Protein AF-A0A6P0Y2Y2-F1 (afdb_monomer_lite)

Sequence (88 aa):
DYNRDHGTSLPAISVKQGGKNHYCHQVEILGNCKIVYRPHKPNKSQAGGARLWIEVEPDVEIIRKHFRDTELDENLSKVEQQDSRYNL

pLDDT: mean 80.43, std 16.78, range [39.59, 96.69]

Secondary structure (DSSP, 8-state):
--BTTTTB-S--EEEEETTEEEEESEEEEES-EEEEE-SSS-BTTSTT-BSEEEEE-TT-EEEEE----HHHHHHHHHHHHHHTTS--

Radius of gyration: 18.97 Å; chains: 1; bounding box: 61×24×30 Å

Foldseek 3Di:
DADPVVGDLFFPDWDDDPPDIDGANDKDKQDDKDWAAAPPQFDPVDVVGHRIDMDDDNPIDMDGHHDDPPVVVVVVVVVVVVVVVPPD

Structure (mmCIF, N/CA/C/O backbone):
data_AF-A0A6P0Y2Y2-F1
#
_entry.id   AF-A0A6P0Y2Y2-F1
#
loop_
_atom_site.group_PDB
_atom_site.id
_atom_site.type_symbol
_atom_site.label_atom_id
_atom_site.label_alt_id
_atom_site.label_comp_id
_atom_site.label_asym_id
_atom_site.label_entity_id
_atom_site.label_seq_id
_atom_site.pdbx_PDB_ins_code
_atom_site.Cartn_x
_atom_site.Cartn_y
_atom_site.Cartn_z
_atom_site.occupancy
_atom_site.B_iso_o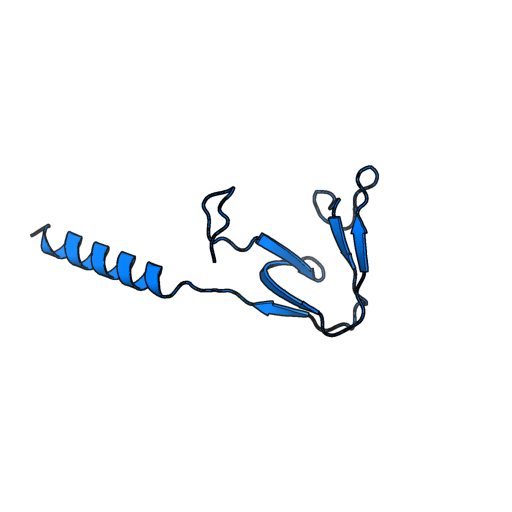r_equiv
_atom_site.auth_seq_id
_atom_site.auth_comp_id
_atom_site.auth_asym_id
_atom_site.auth_atom_id
_atom_site.pdbx_PDB_model_num
ATOM 1 N N . ASP A 1 1 ? 12.091 -8.551 -8.441 1.00 62.09 1 ASP A N 1
ATOM 2 C CA . ASP A 1 1 ? 10.758 -8.008 -8.836 1.00 62.09 1 ASP A CA 1
ATOM 3 C C . ASP A 1 1 ? 10.862 -6.819 -9.784 1.00 62.09 1 ASP A C 1
ATOM 5 O O . ASP A 1 1 ? 11.209 -5.735 -9.340 1.00 62.09 1 ASP A O 1
ATOM 9 N N . TYR A 1 2 ? 10.577 -6.994 -11.083 1.00 77.88 2 TYR A N 1
ATOM 10 C CA . TYR A 1 2 ? 10.868 -5.982 -12.113 1.00 77.88 2 TYR A CA 1
ATOM 11 C C . TYR A 1 2 ? 9.624 -5.538 -12.896 1.00 77.88 2 TYR A C 1
ATOM 13 O O . TYR A 1 2 ? 8.963 -6.339 -13.562 1.00 77.88 2 TYR A O 1
ATOM 21 N N . ASN A 1 3 ? 9.327 -4.239 -12.860 1.00 80.31 3 ASN A N 1
ATOM 22 C CA . ASN A 1 3 ? 8.331 -3.596 -13.707 1.00 80.31 3 ASN A CA 1
ATOM 23 C C . ASN A 1 3 ? 8.902 -3.435 -15.122 1.00 80.31 3 ASN A C 1
ATOM 25 O O . ASN A 1 3 ? 9.669 -2.510 -15.381 1.00 80.31 3 ASN A O 1
ATOM 29 N N . ARG A 1 4 ? 8.522 -4.334 -16.037 1.00 83.31 4 ARG A N 1
ATOM 30 C CA . ARG A 1 4 ? 9.034 -4.371 -17.419 1.00 83.31 4 ARG A CA 1
ATOM 31 C C . ARG A 1 4 ? 8.682 -3.131 -18.236 1.00 83.31 4 ARG A C 1
ATOM 33 O O . ARG A 1 4 ? 9.476 -2.739 -19.083 1.00 83.31 4 ARG A O 1
ATOM 40 N N . ASP A 1 5 ? 7.535 -2.518 -17.964 1.00 83.50 5 ASP A N 1
ATOM 41 C CA . ASP A 1 5 ? 7.039 -1.371 -18.730 1.00 83.50 5 ASP A CA 1
ATOM 42 C C . ASP A 1 5 ? 7.784 -0.082 -18.367 1.00 83.50 5 ASP A C 1
ATOM 44 O O . ASP A 1 5 ? 7.970 0.798 -19.205 1.00 83.50 5 ASP A O 1
ATOM 48 N N . HIS A 1 6 ? 8.242 0.019 -17.117 1.00 80.44 6 HIS A N 1
ATOM 49 C CA . HIS A 1 6 ? 8.962 1.189 -16.608 1.00 80.44 6 HIS A CA 1
ATOM 50 C C . HIS A 1 6 ? 10.445 0.933 -16.334 1.00 80.44 6 HIS A C 1
ATOM 52 O O . HIS A 1 6 ? 11.169 1.850 -15.958 1.00 80.44 6 HIS A O 1
ATOM 58 N N . GLY A 1 7 ? 10.900 -0.302 -16.514 1.00 85.50 7 GLY A N 1
ATOM 59 C CA . GLY A 1 7 ? 12.279 -0.715 -16.324 1.00 85.50 7 GLY A CA 1
ATOM 60 C C . GLY A 1 7 ? 12.811 -0.576 -14.893 1.00 85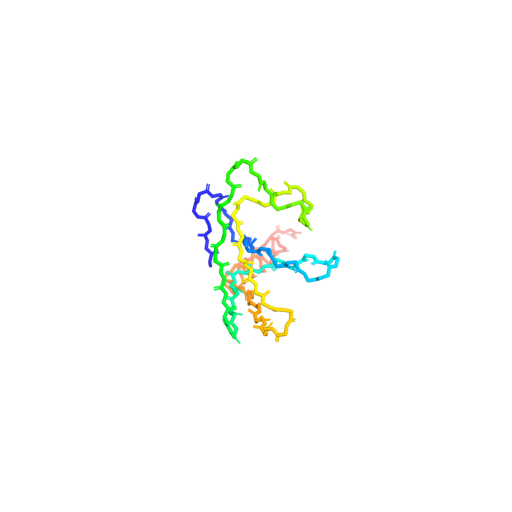.50 7 GLY A C 1
ATOM 61 O O . GLY A 1 7 ? 14.015 -0.404 -14.715 1.00 85.50 7 GLY A O 1
ATOM 62 N N . THR A 1 8 ? 11.944 -0.611 -13.873 1.00 85.00 8 THR A N 1
ATOM 63 C CA . THR A 1 8 ? 12.329 -0.390 -12.463 1.00 85.00 8 THR A CA 1
ATOM 64 C C . THR A 1 8 ? 11.886 -1.538 -11.563 1.00 85.00 8 THR A C 1
ATOM 66 O O . THR A 1 8 ? 10.865 -2.170 -11.819 1.00 85.00 8 THR A O 1
ATOM 69 N N . SER A 1 9 ? 12.596 -1.749 -10.457 1.00 86.50 9 SER A N 1
ATOM 70 C CA . SER A 1 9 ? 12.169 -2.644 -9.368 1.00 86.50 9 SER A CA 1
ATOM 71 C C . SER A 1 9 ? 11.556 -1.876 -8.191 1.00 86.50 9 SER A C 1
ATOM 73 O O . SER A 1 9 ? 11.5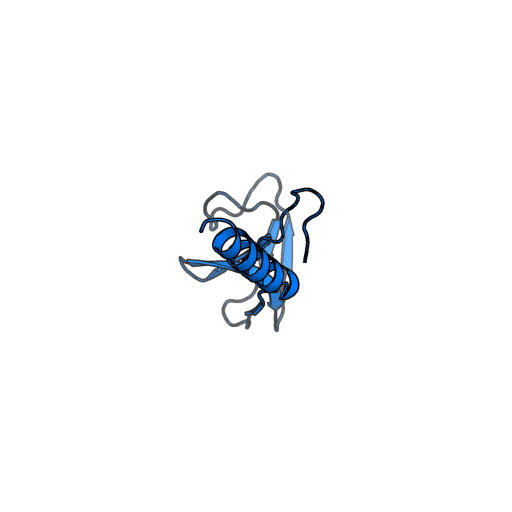19 -2.367 -7.061 1.00 86.50 9 SER A O 1
ATOM 75 N N . LEU A 1 10 ? 11.129 -0.627 -8.413 1.00 86.75 10 LEU A N 1
ATOM 76 C CA . LEU A 1 10 ? 10.606 0.216 -7.345 1.00 86.75 10 LEU A CA 1
ATOM 77 C C . LEU A 1 10 ? 9.229 -0.280 -6.869 1.00 86.75 10 LEU A C 1
ATOM 79 O O . LEU A 1 10 ? 8.441 -0.793 -7.668 1.00 86.75 10 LEU A O 1
ATOM 83 N N . PRO A 1 11 ? 8.904 -0.083 -5.580 1.00 89.94 11 PRO A N 1
ATOM 84 C CA . PRO A 1 11 ? 7.567 -0.322 -5.056 1.00 89.94 11 PRO A CA 1
ATOM 85 C C . PRO A 1 11 ? 6.471 0.370 -5.882 1.00 89.94 11 PRO A C 1
ATOM 87 O O . PRO A 1 11 ? 6.495 1.589 -6.056 1.00 89.94 11 PRO A O 1
ATOM 90 N N . ALA A 1 12 ? 5.489 -0.398 -6.356 1.00 89.25 12 ALA A N 1
ATOM 91 C CA . ALA A 1 12 ? 4.404 0.109 -7.203 1.00 89.25 12 ALA A CA 1
ATOM 92 C C . ALA A 1 12 ? 3.087 0.344 -6.443 1.00 89.25 12 ALA A C 1
ATOM 94 O O . ALA A 1 12 ? 2.179 0.995 -6.960 1.00 89.25 12 ALA A O 1
ATOM 95 N N . ILE A 1 13 ? 2.965 -0.178 -5.220 1.00 91.75 13 ILE A N 1
ATOM 96 C CA . ILE A 1 13 ? 1.744 -0.076 -4.418 1.00 91.75 13 ILE A CA 1
ATOM 97 C C . ILE A 1 13 ? 1.926 1.023 -3.378 1.00 91.75 13 ILE A C 1
ATOM 99 O O . ILE A 1 13 ? 2.916 1.020 -2.650 1.00 91.75 13 ILE A O 1
ATOM 103 N N . SER A 1 14 ? 0.954 1.932 -3.269 1.00 92.06 14 SER A N 1
ATOM 104 C CA . SER A 1 14 ? 0.896 2.943 -2.209 1.00 92.06 14 SER A CA 1
ATOM 105 C C . SER A 1 14 ? -0.270 2.663 -1.265 1.00 92.06 14 SER A C 1
ATOM 107 O O . SER A 1 14 ? -1.420 2.574 -1.694 1.00 92.06 14 SER A O 1
ATOM 109 N N . VAL A 1 15 ? 0.028 2.537 0.026 1.00 91.38 15 VAL A N 1
ATOM 110 C CA . VAL A 1 15 ? -0.949 2.373 1.106 1.00 91.38 15 VAL A CA 1
ATOM 111 C C . VAL A 1 15 ? -1.002 3.666 1.908 1.00 91.38 15 VAL A C 1
ATOM 113 O O . VAL A 1 15 ? -0.012 4.049 2.538 1.00 91.38 15 VAL A O 1
ATOM 116 N N . LYS A 1 16 ? -2.159 4.335 1.912 1.00 87.75 16 LYS A N 1
ATOM 117 C CA . LYS A 1 16 ? -2.376 5.526 2.738 1.00 87.75 16 LYS A CA 1
ATOM 118 C C . LYS A 1 16 ? -3.015 5.147 4.068 1.00 87.75 16 LYS A C 1
ATOM 120 O O . LYS A 1 16 ? -4.132 4.641 4.090 1.00 87.75 16 LYS A O 1
ATOM 125 N N . GLN A 1 17 ? -2.331 5.456 5.164 1.00 85.44 17 GLN A N 1
ATOM 126 C CA . GLN A 1 17 ? -2.826 5.263 6.525 1.00 85.44 17 GLN A CA 1
ATOM 127 C C . GLN A 1 17 ? -2.752 6.602 7.267 1.00 85.44 17 GLN A C 1
ATOM 129 O O . GLN A 1 17 ? -1.672 7.156 7.495 1.00 85.44 17 GLN A O 1
ATOM 134 N N . GLY A 1 18 ? -3.918 7.175 7.579 1.00 82.94 18 GLY A N 1
ATOM 135 C CA . GLY A 1 18 ? -4.013 8.550 8.071 1.00 82.94 18 GLY A CA 1
ATOM 136 C C . GLY A 1 18 ? -3.413 9.553 7.074 1.00 82.94 18 GLY A C 1
ATOM 137 O O . GLY A 1 18 ? -3.813 9.612 5.911 1.00 82.94 18 GLY A O 1
ATOM 138 N N . GLY A 1 19 ? -2.441 10.349 7.529 1.00 82.00 19 GLY A N 1
ATOM 139 C CA . GLY A 1 19 ? -1.727 11.328 6.700 1.00 82.00 19 GLY A CA 1
ATOM 140 C C . GLY A 1 19 ? -0.488 10.795 5.969 1.00 82.00 19 GLY A C 1
ATOM 141 O O . GLY A 1 19 ? 0.141 11.558 5.241 1.00 82.00 19 GLY A O 1
ATOM 142 N N . LYS A 1 20 ? -0.106 9.524 6.164 1.00 84.81 20 LYS A N 1
ATOM 143 C CA . LYS A 1 20 ? 1.148 8.955 5.642 1.00 84.81 20 LYS A CA 1
ATOM 144 C C . LYS A 1 20 ? 0.895 8.013 4.469 1.00 84.81 20 LYS A C 1
ATOM 146 O O . LYS A 1 20 ? -0.059 7.238 4.490 1.00 84.81 20 LYS A O 1
ATOM 151 N N . ASN A 1 21 ? 1.791 8.055 3.484 1.00 89.62 21 ASN A N 1
ATOM 152 C CA . ASN A 1 21 ? 1.833 7.110 2.369 1.00 89.62 21 ASN A CA 1
ATOM 153 C C . ASN A 1 21 ? 2.982 6.123 2.583 1.00 89.62 21 ASN A C 1
ATOM 155 O O . ASN A 1 21 ? 4.097 6.530 2.905 1.00 89.62 21 ASN A O 1
ATOM 159 N N . HIS A 1 22 ? 2.710 4.841 2.374 1.00 90.94 22 HIS A N 1
ATOM 160 C CA . HIS A 1 22 ? 3.689 3.768 2.464 1.00 90.94 22 HIS A CA 1
ATOM 161 C C . HIS A 1 22 ? 3.758 3.037 1.134 1.00 90.94 22 HIS A C 1
ATOM 163 O O . HIS A 1 22 ? 2.757 2.484 0.684 1.00 90.94 22 HIS A O 1
ATOM 169 N N . TYR A 1 23 ? 4.936 3.024 0.524 1.00 92.31 23 TYR A N 1
ATOM 170 C CA . TYR A 1 23 ? 5.157 2.337 -0.740 1.00 92.31 23 TYR A CA 1
ATOM 171 C C . TYR A 1 23 ? 5.680 0.931 -0.479 1.00 92.31 23 TYR A C 1
ATOM 173 O O . TYR A 1 23 ? 6.542 0.771 0.374 1.00 92.31 23 TYR A O 1
ATOM 181 N N . CYS A 1 24 ? 5.168 -0.077 -1.178 1.00 93.12 24 CYS A N 1
ATOM 182 C CA . CYS A 1 24 ? 5.583 -1.473 -1.016 1.00 93.12 24 CYS A CA 1
ATOM 183 C C . CYS A 1 24 ? 5.422 -2.270 -2.320 1.00 93.12 24 CYS A C 1
ATOM 185 O O . CYS A 1 24 ? 4.804 -1.804 -3.283 1.00 93.12 24 CYS A O 1
ATOM 187 N N . HIS A 1 25 ? 6.028 -3.455 -2.364 1.00 92.75 25 HIS A N 1
ATOM 188 C CA . HIS A 1 25 ? 5.947 -4.363 -3.511 1.00 92.75 25 HIS A CA 1
ATOM 189 C C . HIS A 1 25 ? 4.746 -5.299 -3.418 1.00 92.75 25 HIS A C 1
ATOM 191 O O . HIS A 1 25 ? 4.151 -5.639 -4.434 1.00 92.75 25 HIS A O 1
ATOM 197 N N . GLN A 1 26 ? 4.364 -5.670 -2.196 1.00 93.19 26 GLN A N 1
ATOM 198 C CA . GLN A 1 26 ? 3.208 -6.512 -1.924 1.00 93.19 26 GLN A CA 1
ATOM 199 C C . GLN A 1 26 ? 2.422 -5.975 -0.727 1.00 93.19 26 GLN A C 1
ATOM 201 O O . GLN A 1 26 ? 2.994 -5.483 0.252 1.00 93.19 26 GLN A O 1
ATOM 206 N N . VAL A 1 27 ? 1.101 -6.134 -0.808 1.00 95.31 27 VAL A N 1
ATOM 207 C CA . VAL A 1 27 ? 0.154 -5.891 0.277 1.00 95.31 27 VAL A CA 1
ATOM 208 C C . VAL A 1 27 ? -0.698 -7.141 0.481 1.00 95.31 27 VAL A C 1
ATOM 210 O O . VAL A 1 27 ? -1.276 -7.651 -0.474 1.00 95.31 27 VAL A O 1
ATOM 213 N N . GLU A 1 28 ? -0.792 -7.615 1.719 1.00 96.56 28 GLU A N 1
ATOM 214 C CA . GLU A 1 28 ? -1.791 -8.593 2.160 1.00 96.56 28 GLU A CA 1
ATOM 215 C C . GLU A 1 28 ? -2.847 -7.869 2.998 1.00 96.56 28 GLU A C 1
ATOM 217 O O . GLU A 1 28 ? -2.512 -7.045 3.850 1.00 96.56 28 GLU A O 1
ATOM 222 N N . ILE A 1 29 ? -4.120 -8.168 2.736 1.00 96.69 29 ILE A N 1
ATOM 223 C CA . ILE A 1 29 ? -5.270 -7.580 3.426 1.00 96.69 29 ILE A CA 1
ATOM 224 C C . ILE A 1 29 ? -5.972 -8.707 4.175 1.00 96.69 29 ILE A C 1
ATOM 226 O O . ILE A 1 29 ? -6.534 -9.606 3.548 1.00 96.69 29 ILE A O 1
ATOM 230 N N . LEU A 1 30 ? -5.934 -8.676 5.505 1.00 95.94 30 LEU A N 1
ATOM 231 C CA . LEU A 1 30 ? -6.475 -9.739 6.354 1.00 95.94 30 LEU A CA 1
ATOM 232 C C . LEU A 1 30 ? -7.924 -9.442 6.748 1.00 95.94 30 LEU A C 1
ATOM 234 O O . LEU A 1 30 ? -8.269 -9.324 7.920 1.00 95.94 30 LEU A O 1
ATOM 238 N N . GLY A 1 31 ? -8.781 -9.278 5.744 1.00 95.69 31 GLY A N 1
ATOM 239 C CA . GLY A 1 31 ? -10.186 -8.960 5.950 1.00 95.69 31 GLY A CA 1
ATOM 240 C C . GLY A 1 31 ? -10.913 -8.623 4.657 1.00 95.69 31 GLY A C 1
ATOM 241 O O . GLY A 1 31 ? -10.374 -8.747 3.555 1.00 95.69 31 GLY A O 1
ATOM 242 N N . ASN A 1 32 ? -12.163 -8.185 4.799 1.00 96.19 32 ASN A N 1
ATOM 243 C CA . ASN A 1 32 ? -12.970 -7.782 3.656 1.00 96.19 32 ASN A CA 1
ATOM 244 C C . ASN A 1 32 ? -12.367 -6.548 2.982 1.00 96.19 32 ASN A C 1
ATOM 246 O O . ASN A 1 32 ? -11.970 -5.584 3.637 1.00 96.19 32 ASN A O 1
ATOM 250 N N . CYS A 1 33 ? -12.353 -6.565 1.652 1.00 96.56 33 CYS A N 1
ATOM 251 C CA . CYS A 1 33 ? -11.921 -5.431 0.855 1.00 96.56 33 CYS A CA 1
ATOM 252 C C . CYS A 1 33 ? -12.794 -5.259 -0.387 1.00 96.56 33 CYS A C 1
ATOM 254 O O . CYS A 1 33 ? -13.487 -6.179 -0.827 1.00 96.56 33 CYS A O 1
ATOM 256 N N . LYS A 1 34 ? -12.752 -4.056 -0.960 1.00 95.75 34 LYS A N 1
ATOM 257 C CA . LYS A 1 34 ? -13.439 -3.715 -2.205 1.00 95.75 34 LYS A CA 1
ATOM 258 C C . LYS A 1 34 ? -12.485 -3.007 -3.148 1.00 95.75 34 LYS A C 1
ATOM 260 O O . LYS A 1 34 ? -11.863 -2.022 -2.773 1.00 95.75 34 LYS A O 1
ATOM 265 N N . ILE A 1 35 ? -12.429 -3.459 -4.395 1.00 96.12 35 ILE A N 1
ATOM 266 C CA . ILE A 1 35 ? -11.721 -2.748 -5.461 1.00 96.12 35 ILE A CA 1
ATOM 267 C C . ILE A 1 35 ? -12.696 -1.763 -6.103 1.00 96.12 35 ILE A C 1
ATOM 269 O O . ILE A 1 35 ? -13.787 -2.142 -6.529 1.00 96.12 35 ILE A O 1
ATOM 273 N N . VAL A 1 36 ? -12.309 -0.493 -6.171 1.00 95.25 36 VAL A N 1
ATOM 274 C CA . VAL A 1 36 ? -13.151 0.585 -6.685 1.00 95.25 36 VAL A CA 1
ATOM 275 C C . VAL A 1 36 ? -12.453 1.265 -7.852 1.00 95.25 36 VAL A C 1
ATOM 277 O O . VAL A 1 36 ? -11.377 1.839 -7.697 1.00 95.25 36 VAL A O 1
ATOM 280 N N . TYR A 1 37 ? -13.103 1.248 -9.016 1.00 95.19 37 TYR A N 1
ATOM 281 C CA . TYR A 1 37 ? -12.698 2.016 -10.188 1.00 95.19 37 TYR A CA 1
ATOM 282 C C . TYR A 1 37 ? -13.704 3.139 -10.459 1.00 95.19 37 TYR A C 1
ATOM 284 O O . TYR A 1 37 ? -14.879 2.892 -10.729 1.00 95.19 37 TYR A O 1
ATOM 292 N N . ARG A 1 38 ? -13.255 4.396 -10.383 1.00 94.38 38 ARG A N 1
ATOM 293 C CA . ARG A 1 38 ? -14.062 5.593 -10.665 1.00 94.38 38 ARG A CA 1
ATOM 294 C C . ARG A 1 38 ? -13.322 6.536 -11.620 1.00 94.38 38 ARG A C 1
ATOM 296 O O . ARG A 1 38 ? -12.677 7.491 -11.178 1.00 94.38 38 ARG A O 1
ATOM 303 N N . PRO A 1 39 ? -13.466 6.337 -12.943 1.00 92.50 39 PRO A N 1
ATOM 304 C CA . PRO A 1 39 ? -12.713 7.079 -13.950 1.00 92.50 39 PRO A CA 1
ATOM 305 C C . PRO A 1 39 ? -13.115 8.542 -14.104 1.00 92.50 39 PRO A C 1
ATOM 307 O O . PRO A 1 39 ? -12.339 9.286 -14.676 1.00 92.50 39 PRO A O 1
ATOM 310 N N . HIS A 1 40 ? -14.273 8.994 -13.616 1.00 91.62 40 HIS A N 1
ATOM 311 C CA . HIS A 1 40 ? -14.712 10.397 -13.773 1.00 91.62 40 HIS A CA 1
ATOM 312 C C . HIS A 1 40 ? -14.879 11.146 -12.448 1.00 91.62 40 HIS A C 1
ATOM 314 O O . HIS A 1 40 ? -14.990 12.368 -12.430 1.00 91.62 40 HIS A O 1
ATOM 320 N N . LYS A 1 41 ? -14.902 10.422 -11.326 1.00 90.56 41 LYS A N 1
ATOM 321 C CA . LYS A 1 41 ? -15.094 10.975 -9.980 1.00 90.56 41 LYS A CA 1
ATOM 322 C C . LYS A 1 41 ? -14.058 10.346 -9.042 1.00 90.56 41 LYS A C 1
ATOM 324 O O . LYS A 1 41 ? -14.417 9.419 -8.314 1.00 90.56 41 LYS A O 1
ATOM 329 N N . PRO A 1 42 ? -12.790 10.789 -9.117 1.00 89.31 42 PRO A N 1
ATOM 330 C CA . PRO A 1 42 ? -11.701 10.187 -8.357 1.00 89.31 42 PRO A CA 1
ATOM 331 C C . PRO A 1 42 ? -11.894 10.364 -6.849 1.00 89.31 42 PRO A C 1
ATOM 333 O O . PRO A 1 42 ? -12.583 11.284 -6.395 1.00 89.31 42 PRO A O 1
ATOM 336 N N . ASN A 1 43 ? -11.258 9.491 -6.071 1.00 86.62 43 ASN A N 1
ATOM 337 C CA . ASN A 1 43 ? -11.253 9.574 -4.618 1.00 86.62 43 ASN A CA 1
ATOM 338 C C . ASN A 1 43 ? -10.478 10.815 -4.155 1.00 86.62 43 ASN A C 1
ATOM 340 O O . ASN A 1 43 ? -9.249 10.839 -4.192 1.00 86.62 43 ASN A O 1
ATOM 344 N N . LYS A 1 44 ? -11.201 11.834 -3.682 1.00 82.62 44 LYS A N 1
ATOM 345 C CA . LYS A 1 44 ? -10.618 13.107 -3.230 1.00 82.62 44 LYS A CA 1
ATOM 346 C C . LYS A 1 44 ? -9.887 13.018 -1.888 1.00 82.62 44 LYS A C 1
ATOM 348 O O . LYS A 1 44 ? -9.126 13.922 -1.565 1.00 82.62 44 LYS A O 1
ATOM 353 N N . SER A 1 45 ? -10.082 11.944 -1.122 1.00 76.81 45 SER A N 1
ATOM 354 C CA . SER A 1 45 ? -9.381 11.717 0.149 1.00 76.81 45 SER A CA 1
ATOM 355 C C . SER A 1 45 ? -7.903 11.351 -0.056 1.00 76.81 45 SER A C 1
ATOM 357 O O . SER A 1 45 ? -7.109 11.362 0.888 1.00 76.81 45 SER A O 1
ATOM 359 N N . GLN A 1 46 ? -7.505 11.050 -1.294 1.00 72.12 46 GLN A N 1
ATOM 360 C CA . GLN A 1 46 ? -6.127 10.810 -1.717 1.00 72.12 46 GLN A CA 1
ATOM 361 C C . GLN A 1 46 ? -5.583 12.059 -2.425 1.00 72.12 46 GLN A C 1
ATOM 363 O O . GLN A 1 46 ? -6.248 12.613 -3.303 1.00 72.12 46 GLN A O 1
ATOM 368 N N . ALA A 1 47 ? -4.378 12.513 -2.060 1.00 59.09 47 ALA A N 1
ATOM 369 C CA . ALA A 1 47 ? -3.749 13.655 -2.724 1.00 59.09 47 ALA A CA 1
ATOM 370 C C . ALA A 1 47 ? -3.495 13.289 -4.197 1.00 59.09 47 ALA A C 1
ATOM 372 O O . ALA A 1 47 ? -2.805 12.314 -4.474 1.00 59.09 47 ALA A O 1
ATOM 373 N N . GLY A 1 48 ? -4.113 14.021 -5.129 1.00 68.31 48 GLY A N 1
ATOM 374 C CA . GLY A 1 48 ? -4.047 13.734 -6.569 1.00 68.31 48 GLY A CA 1
ATOM 375 C C . GLY A 1 48 ? -5.194 12.885 -7.135 1.00 68.31 48 GLY A C 1
ATOM 376 O O . GLY A 1 48 ? -5.302 12.764 -8.350 1.00 68.31 48 GLY A O 1
ATOM 377 N N . GLY A 1 49 ? -6.103 12.369 -6.299 1.00 82.19 49 GLY A N 1
ATOM 378 C CA . GLY A 1 49 ? -7.339 11.740 -6.764 1.00 82.19 49 GLY A CA 1
ATOM 379 C C . GLY A 1 49 ? -7.153 10.356 -7.394 1.00 82.19 49 GLY A C 1
ATOM 380 O O . GLY A 1 49 ? -7.121 10.229 -8.618 1.00 82.19 49 GLY A O 1
ATOM 381 N N . ALA A 1 50 ? -7.120 9.298 -6.579 1.00 89.19 50 ALA A N 1
ATOM 382 C CA . ALA A 1 50 ? -7.050 7.931 -7.099 1.00 89.19 50 ALA A CA 1
ATOM 383 C C . ALA A 1 50 ? -8.284 7.602 -7.961 1.00 89.19 50 ALA A C 1
ATOM 385 O O . ALA A 1 50 ? -9.418 7.916 -7.588 1.00 89.19 50 ALA A O 1
ATOM 386 N N . ARG A 1 51 ? -8.066 6.967 -9.118 1.00 92.88 51 ARG A N 1
ATOM 387 C CA . ARG A 1 51 ? -9.142 6.467 -9.999 1.00 92.88 51 ARG A CA 1
ATOM 388 C C . ARG A 1 51 ? -9.390 4.976 -9.824 1.00 92.88 51 ARG A C 1
ATOM 390 O O . ARG A 1 51 ? -10.504 4.537 -10.070 1.00 92.88 51 ARG A O 1
ATOM 397 N N . LEU A 1 52 ? -8.378 4.233 -9.394 1.00 93.50 52 LEU A N 1
ATOM 398 C CA . LEU A 1 52 ? -8.460 2.839 -8.983 1.00 93.50 52 LEU A CA 1
ATOM 399 C C . LEU A 1 52 ? -7.835 2.736 -7.595 1.00 93.50 52 LEU A C 1
ATOM 401 O O . LEU A 1 52 ? -6.727 3.231 -7.391 1.00 93.50 52 LEU A O 1
ATOM 405 N N . TRP A 1 53 ? -8.555 2.156 -6.644 1.00 93.88 53 TRP A N 1
ATOM 406 C CA . TRP A 1 53 ? -8.051 1.918 -5.294 1.00 93.88 53 TRP A CA 1
ATOM 407 C C . TRP A 1 53 ? -8.745 0.716 -4.660 1.00 93.88 53 TRP A C 1
ATOM 409 O O . TRP A 1 53 ? -9.721 0.189 -5.195 1.00 93.88 53 TRP A O 1
ATOM 419 N N . ILE A 1 54 ? -8.222 0.301 -3.512 1.00 94.69 54 ILE A N 1
ATOM 420 C CA . ILE A 1 54 ? -8.812 -0.725 -2.661 1.00 94.69 54 ILE A CA 1
ATOM 421 C C . ILE A 1 54 ? -9.305 -0.037 -1.386 1.00 94.69 54 ILE A C 1
ATOM 423 O O . ILE A 1 54 ? -8.580 0.763 -0.795 1.00 94.69 54 ILE A O 1
ATOM 427 N N . GLU A 1 55 ? -10.545 -0.309 -0.993 1.00 92.81 55 GLU A N 1
ATOM 428 C CA . GLU A 1 55 ? -11.150 0.135 0.265 1.00 92.81 55 GLU A CA 1
ATOM 429 C C . GLU A 1 55 ? -11.221 -1.034 1.242 1.00 92.81 55 GLU A C 1
ATOM 431 O O . GLU A 1 55 ? -11.560 -2.155 0.854 1.00 92.81 55 GLU A O 1
ATOM 436 N N . VAL A 1 56 ? -10.915 -0.750 2.503 1.00 94.12 56 VAL A N 1
ATOM 437 C CA . VAL A 1 56 ? -10.997 -1.680 3.632 1.00 94.12 56 VAL A CA 1
ATOM 438 C C . VAL A 1 56 ? -11.590 -0.944 4.829 1.00 94.12 56 VAL A C 1
ATOM 440 O O . VAL A 1 56 ? -11.505 0.288 4.892 1.00 94.12 56 VAL A O 1
ATOM 443 N N . GLU A 1 57 ? -12.179 -1.684 5.765 1.00 92.75 57 GLU A N 1
ATOM 444 C CA . GLU A 1 57 ? -12.614 -1.110 7.040 1.00 92.75 57 GLU A CA 1
ATOM 445 C C . GLU A 1 57 ? -11.398 -0.668 7.883 1.00 92.75 57 GLU A C 1
ATOM 447 O O . GLU A 1 57 ? -10.306 -1.222 7.721 1.00 92.75 57 GLU A O 1
ATOM 452 N N . PRO A 1 58 ? -11.535 0.340 8.768 1.00 89.56 58 PRO A N 1
ATOM 453 C CA . PRO A 1 58 ? -10.406 0.903 9.516 1.00 89.56 58 PRO A CA 1
ATOM 454 C C . PRO A 1 58 ? -9.664 -0.079 10.436 1.00 89.56 58 PRO A C 1
ATOM 456 O O . PRO A 1 58 ? -8.513 0.174 10.786 1.00 89.56 58 PRO A O 1
ATOM 459 N N . ASP A 1 59 ? -10.328 -1.151 10.856 1.00 93.25 59 ASP A N 1
ATOM 460 C CA . ASP A 1 59 ? -9.826 -2.196 11.749 1.00 93.25 59 ASP A CA 1
ATOM 461 C C . ASP A 1 59 ? -9.189 -3.385 11.008 1.00 93.25 59 ASP A C 1
ATOM 463 O O . ASP A 1 59 ? -8.589 -4.250 11.646 1.00 93.25 59 ASP A O 1
ATOM 467 N N . VAL A 1 60 ? -9.269 -3.424 9.673 1.00 94.62 60 VAL A N 1
ATOM 468 C CA . VAL A 1 60 ? -8.653 -4.482 8.863 1.00 94.62 60 VAL A CA 1
ATOM 469 C C . VAL A 1 60 ? -7.130 -4.361 8.893 1.00 94.62 60 VAL A C 1
ATOM 471 O O . VAL A 1 60 ? -6.553 -3.321 8.567 1.00 94.62 60 VAL A O 1
ATOM 474 N N . GLU A 1 61 ? -6.464 -5.463 9.233 1.00 95.19 61 GLU A N 1
ATOM 475 C CA . GLU A 1 61 ? -5.007 -5.538 9.242 1.00 95.19 61 GLU A CA 1
ATOM 476 C C . GLU A 1 61 ? -4.435 -5.589 7.816 1.00 95.19 61 GLU A C 1
ATOM 478 O O . GLU A 1 61 ? -4.909 -6.323 6.942 1.00 95.19 61 GLU A O 1
ATOM 483 N N . ILE A 1 62 ? -3.377 -4.802 7.596 1.00 95.56 62 ILE A N 1
ATOM 484 C CA . ILE A 1 62 ? -2.659 -4.717 6.324 1.00 95.56 62 ILE A CA 1
ATOM 485 C C . ILE A 1 62 ? -1.177 -5.018 6.556 1.00 95.56 62 ILE A C 1
ATOM 487 O O . ILE A 1 62 ? -0.474 -4.254 7.225 1.00 95.56 62 ILE A O 1
ATOM 491 N N . ILE A 1 63 ? -0.674 -6.075 5.919 1.00 96.00 63 ILE A N 1
ATOM 492 C CA . ILE A 1 63 ? 0.747 -6.434 5.933 1.00 96.00 63 ILE A CA 1
ATOM 493 C C . ILE A 1 63 ? 1.388 -5.938 4.636 1.00 96.00 63 ILE A C 1
ATOM 495 O O . ILE A 1 63 ? 0.913 -6.218 3.538 1.00 96.00 63 ILE A O 1
ATOM 499 N N . ARG A 1 64 ? 2.489 -5.193 4.757 1.00 94.31 64 ARG A N 1
ATOM 500 C CA . ARG A 1 64 ? 3.257 -4.647 3.626 1.00 94.31 64 ARG A CA 1
ATOM 501 C C . ARG A 1 64 ? 4.586 -5.375 3.523 1.00 94.31 64 ARG A C 1
ATOM 503 O O . ARG A 1 64 ? 5.257 -5.549 4.539 1.00 94.31 64 ARG A O 1
ATOM 510 N N . LYS A 1 65 ? 4.991 -5.748 2.312 1.00 92.81 65 LYS A N 1
ATOM 511 C CA . LYS A 1 65 ? 6.277 -6.408 2.060 1.00 92.81 65 LYS A CA 1
ATOM 512 C C . LYS A 1 65 ? 7.084 -5.637 1.024 1.00 92.81 65 LYS A C 1
ATOM 514 O O . LYS A 1 65 ? 6.543 -5.111 0.048 1.00 92.81 65 LYS A O 1
ATOM 519 N N . HIS A 1 66 ? 8.387 -5.580 1.271 1.00 90.00 66 HIS A N 1
ATOM 520 C CA . HIS A 1 66 ? 9.379 -5.113 0.318 1.00 90.00 66 HIS A CA 1
ATOM 521 C C . HIS A 1 66 ? 10.197 -6.301 -0.144 1.00 90.00 66 HIS A C 1
ATOM 523 O O . HIS A 1 66 ? 10.710 -7.055 0.684 1.00 90.00 66 HIS A O 1
ATOM 529 N N . PHE A 1 67 ? 10.346 -6.430 -1.450 1.00 85.62 67 PHE A N 1
ATOM 530 C CA . PHE A 1 67 ? 11.293 -7.365 -2.013 1.00 85.62 67 PHE A CA 1
ATOM 531 C C . PHE A 1 67 ? 12.618 -6.634 -2.206 1.00 85.62 67 PHE A C 1
ATOM 533 O O . PHE A 1 67 ? 12.664 -5.521 -2.733 1.00 85.62 67 PHE A O 1
ATOM 540 N N . ARG A 1 68 ? 13.695 -7.226 -1.696 1.00 69.81 68 ARG A N 1
ATOM 541 C CA . ARG A 1 68 ? 15.060 -6.816 -2.014 1.00 69.81 68 ARG A CA 1
ATOM 542 C C . ARG A 1 68 ? 15.612 -7.920 -2.890 1.00 69.81 68 ARG A C 1
ATOM 544 O O . ARG A 1 68 ? 15.749 -9.041 -2.411 1.00 69.81 68 ARG A O 1
ATOM 551 N N . ASP A 1 69 ? 15.891 -7.609 -4.149 1.00 63.53 69 ASP A N 1
ATOM 552 C CA . ASP A 1 69 ? 16.679 -8.504 -4.985 1.00 63.53 69 ASP A CA 1
ATOM 553 C C . ASP A 1 69 ? 18.109 -8.461 -4.411 1.00 63.53 69 ASP A C 1
ATOM 555 O O . ASP A 1 69 ? 18.883 -7.554 -4.712 1.00 63.53 69 ASP A O 1
ATOM 559 N N . THR A 1 70 ? 18.452 -9.402 -3.523 1.00 53.81 70 THR A N 1
ATOM 560 C CA . THR A 1 70 ? 19.792 -9.534 -2.908 1.00 53.81 70 THR A CA 1
ATOM 561 C C . THR A 1 70 ? 20.916 -9.630 -3.946 1.00 53.81 70 THR A C 1
ATOM 563 O O . THR A 1 70 ? 22.069 -9.352 -3.638 1.00 53.81 70 THR A O 1
ATOM 566 N N . GLU A 1 71 ? 20.584 -9.954 -5.195 1.00 55.00 71 GLU A N 1
ATOM 567 C CA . GLU A 1 71 ? 21.535 -10.103 -6.296 1.00 55.00 71 GLU A CA 1
ATOM 568 C C . GLU A 1 71 ? 22.048 -8.769 -6.876 1.00 55.00 71 GLU A C 1
ATOM 570 O O . GLU A 1 71 ? 23.107 -8.750 -7.502 1.00 55.00 71 GLU A O 1
ATOM 575 N N . LEU A 1 72 ? 21.358 -7.638 -6.673 1.00 54.16 72 LEU A N 1
ATOM 576 C CA . LEU A 1 72 ? 21.839 -6.333 -7.162 1.00 54.16 72 LEU A CA 1
ATOM 577 C C . LEU A 1 72 ? 22.830 -5.681 -6.186 1.00 54.16 72 LEU A C 1
ATOM 579 O O . LEU A 1 72 ? 23.871 -5.191 -6.626 1.00 54.16 72 LEU A O 1
ATOM 583 N N . ASP A 1 73 ? 22.571 -5.753 -4.877 1.00 53.12 73 ASP A N 1
ATOM 584 C CA . ASP A 1 73 ? 23.464 -5.186 -3.851 1.00 53.12 73 ASP A CA 1
ATOM 585 C C . ASP A 1 73 ? 24.836 -5.883 -3.832 1.00 53.12 73 ASP A C 1
ATOM 587 O O . ASP A 1 73 ? 25.868 -5.229 -3.663 1.00 53.12 73 ASP A O 1
ATOM 591 N N . GLU A 1 74 ? 24.888 -7.197 -4.082 1.00 52.03 74 GLU A N 1
ATOM 592 C CA . GLU A 1 74 ? 26.152 -7.939 -4.192 1.00 52.03 74 GLU A CA 1
ATOM 593 C C . GLU A 1 74 ? 26.972 -7.564 -5.434 1.00 52.03 74 GLU A C 1
ATOM 595 O O . GLU A 1 74 ? 28.199 -7.644 -5.411 1.00 52.03 74 GLU A O 1
ATOM 600 N N . ASN A 1 75 ? 26.322 -7.163 -6.528 1.00 53.56 75 ASN A N 1
ATOM 601 C CA . ASN A 1 75 ? 27.020 -6.781 -7.754 1.00 53.56 75 ASN A CA 1
ATOM 602 C C . ASN A 1 75 ? 27.492 -5.321 -7.712 1.00 53.56 75 ASN A C 1
ATOM 604 O O . ASN A 1 75 ? 28.609 -5.053 -8.144 1.00 53.56 75 ASN A O 1
ATOM 608 N N . LEU A 1 76 ? 26.724 -4.398 -7.119 1.00 55.84 76 LEU A N 1
ATOM 609 C CA . LEU A 1 76 ? 27.183 -3.021 -6.875 1.00 55.84 76 LEU A CA 1
ATOM 610 C C . LEU A 1 76 ? 28.394 -2.981 -5.934 1.00 55.84 76 LEU A C 1
ATOM 612 O O . LEU A 1 76 ? 29.394 -2.337 -6.244 1.00 55.84 76 LEU A O 1
ATOM 616 N N . SER A 1 77 ? 28.355 -3.747 -4.842 1.00 56.44 77 SER A N 1
ATOM 617 C CA . SER A 1 77 ? 29.485 -3.834 -3.907 1.00 56.44 77 SER A CA 1
ATOM 618 C C . SER A 1 77 ? 30.728 -4.504 -4.518 1.00 56.44 77 SER A C 1
ATOM 620 O O . SER A 1 77 ? 31.851 -4.132 -4.177 1.00 56.44 77 SER A O 1
ATOM 622 N N . LYS A 1 78 ? 30.569 -5.435 -5.471 1.00 54.75 78 LYS A N 1
ATOM 623 C CA . LYS 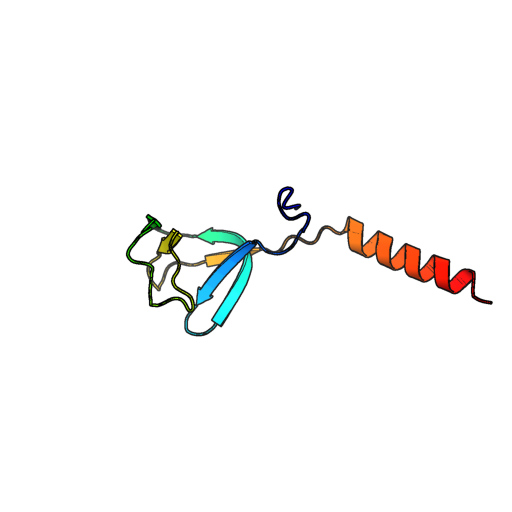A 1 78 ? 31.690 -6.004 -6.248 1.00 54.75 78 LYS A CA 1
ATOM 624 C C . LYS A 1 78 ? 32.264 -5.024 -7.273 1.00 54.75 78 LYS A C 1
ATOM 626 O O . LYS A 1 78 ? 33.480 -4.998 -7.446 1.00 54.75 78 LYS A O 1
ATOM 631 N N . VAL A 1 79 ? 31.425 -4.223 -7.931 1.00 56.12 79 VAL A N 1
ATOM 632 C CA . VAL A 1 79 ? 31.865 -3.203 -8.901 1.00 56.12 79 VAL A CA 1
ATOM 633 C C . VAL A 1 79 ? 32.651 -2.089 -8.198 1.00 56.12 79 VAL A C 1
ATOM 635 O O . VAL A 1 79 ? 33.756 -1.773 -8.630 1.00 56.12 79 VAL A O 1
ATOM 638 N N . GLU A 1 80 ? 32.188 -1.590 -7.047 1.00 55.19 80 GLU A N 1
ATOM 639 C CA . GLU A 1 80 ? 32.923 -0.583 -6.256 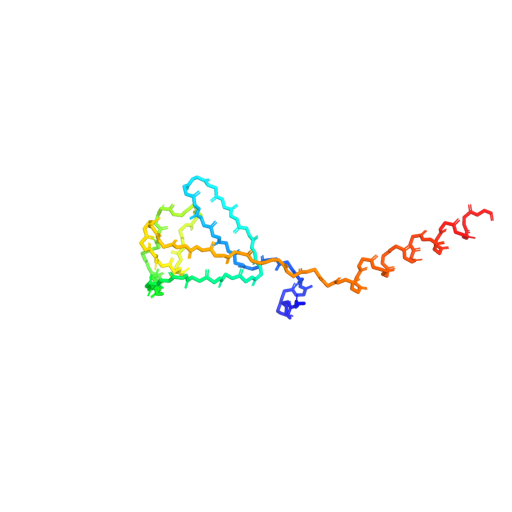1.00 55.19 80 GLU A CA 1
ATOM 640 C C . GLU A 1 80 ? 34.274 -1.108 -5.713 1.00 55.19 80 GLU A C 1
ATOM 642 O O . GLU A 1 80 ? 35.275 -0.385 -5.662 1.00 55.19 80 GLU A O 1
ATOM 647 N N . GLN A 1 81 ? 34.352 -2.394 -5.349 1.00 54.75 81 GLN A N 1
ATOM 648 C CA . GLN A 1 81 ? 35.605 -3.048 -4.932 1.00 54.75 81 GLN A CA 1
ATOM 649 C C . GLN A 1 81 ? 36.568 -3.353 -6.094 1.00 54.75 81 GLN A C 1
ATOM 651 O O . GLN A 1 81 ? 37.768 -3.551 -5.875 1.00 54.75 81 GLN A O 1
ATOM 656 N N . GLN A 1 82 ? 36.060 -3.435 -7.324 1.00 52.31 82 GLN A N 1
ATOM 657 C CA . GLN A 1 82 ? 36.867 -3.605 -8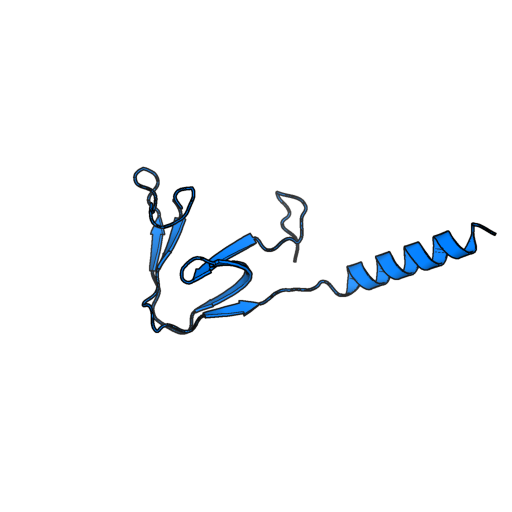.531 1.00 52.31 82 GLN A CA 1
ATOM 658 C C . GLN A 1 82 ? 37.446 -2.254 -8.984 1.00 52.31 82 GLN A C 1
ATOM 660 O O . GLN A 1 82 ? 38.649 -2.173 -9.228 1.00 52.31 82 GLN A O 1
ATOM 665 N N . ASP A 1 83 ? 36.636 -1.189 -9.009 1.00 50.56 83 ASP A N 1
ATOM 666 C CA . ASP A 1 83 ? 37.071 0.162 -9.404 1.00 50.56 83 ASP A CA 1
ATOM 667 C C . ASP A 1 83 ? 38.084 0.768 -8.415 1.00 50.56 83 ASP A C 1
ATOM 669 O O . ASP A 1 83 ? 39.037 1.436 -8.816 1.00 50.56 83 ASP A O 1
ATOM 673 N N . SER A 1 84 ? 37.963 0.469 -7.117 1.00 52.25 84 SER A N 1
ATOM 674 C CA . SER A 1 84 ? 38.953 0.877 -6.104 1.00 52.25 84 SER A CA 1
ATOM 675 C C . SER A 1 84 ? 40.295 0.136 -6.200 1.00 52.25 84 SER A C 1
ATOM 677 O O . SER A 1 84 ? 41.305 0.657 -5.730 1.00 52.25 84 SER A O 1
ATOM 679 N N . ARG A 1 85 ? 40.346 -1.043 -6.838 1.00 52.47 85 ARG A N 1
ATOM 680 C CA . ARG A 1 85 ? 41.595 -1.794 -7.083 1.00 52.47 85 ARG A CA 1
ATOM 681 C C . ARG A 1 85 ? 42.350 -1.362 -8.343 1.00 52.47 85 ARG A C 1
ATOM 683 O O . ARG A 1 85 ? 43.484 -1.797 -8.518 1.00 52.47 85 ARG A O 1
ATOM 690 N N . TYR A 1 86 ? 41.752 -0.521 -9.186 1.00 43.53 86 TYR A N 1
ATOM 691 C CA . TYR A 1 86 ? 42.365 -0.000 -10.416 1.00 43.53 86 TYR A CA 1
ATOM 692 C C . TYR A 1 86 ? 42.734 1.493 -10.354 1.00 43.53 86 TYR A C 1
ATOM 694 O O . TYR A 1 86 ? 43.309 2.009 -11.307 1.00 43.53 86 TYR A O 1
ATOM 702 N N . ASN A 1 87 ? 42.461 2.172 -9.234 1.00 46.00 87 ASN A N 1
ATOM 703 C CA . ASN A 1 87 ? 42.813 3.579 -8.994 1.00 46.00 87 ASN A CA 1
ATOM 704 C C . ASN A 1 87 ? 44.052 3.761 -8.084 1.00 46.00 87 ASN A C 1
ATOM 706 O O . ASN A 1 87 ? 44.114 4.724 -7.316 1.00 46.00 87 ASN A O 1
ATOM 710 N N . LEU A 1 88 ? 45.035 2.853 -8.164 1.00 39.59 88 LEU A N 1
ATOM 711 C CA . LEU A 1 88 ? 46.340 2.976 -7.493 1.00 39.59 88 LEU A CA 1
ATOM 712 C C . LEU A 1 88 ? 47.490 2.908 -8.501 1.00 39.59 88 LEU A C 1
ATOM 714 O O . LEU A 1 88 ? 47.465 1.982 -9.343 1.00 39.59 88 LEU A O 1
#